Protein AF-A0A2D4KSV6-F1 (afdb_monomer)

Mean predicted aligned error: 8.41 Å

InterPro domains:
  IPR000584 Voltage-dependent calcium channel, L-type, beta subunit [PR01626] (25-39)
  IPR000584 Voltage-dependent calcium channel, L-type, beta subunit [PR01626] (40-55)
  IPR000584 Voltage-dependent calcium channel, L-type, beta subunit [PR01626] (58-74)
  IPR000584 Voltage-dependent calcium channel, L-type, beta subunit [PR01626] (79-94)
  IPR000584 Voltage-dependent calcium channel, L-type, beta subunit [PR01626] (95-106)
  IPR008145 Guanylate kinase/L-type calcium channel beta subunit [PF00625] (2-112)
  IPR027417 P-loop containing nucleoside triphosphate hydrolase [G3DSA:3.40.50.300] (1-112)
  IPR027417 P-loop containing nucleoside triphosphate hydrolase [SSF52540] (6-112)

Radius of gyration: 21.24 Å; Cα contacts (8 Å, |Δi|>4): 48; chains: 1; bounding box: 57×26×63 Å

Structure (mmCIF, N/CA/C/O backbone):
data_AF-A0A2D4KSV6-F1
#
_entry.id   AF-A0A2D4KSV6-F1
#
loop_
_atom_site.group_PDB
_atom_site.id
_atom_site.type_symbol
_atom_site.label_atom_id
_atom_site.label_alt_id
_atom_site.label_comp_id
_atom_site.label_asym_id
_atom_site.label_entity_id
_atom_site.label_seq_id
_atom_site.pdbx_PDB_ins_code
_atom_site.Cartn_x
_atom_site.Cartn_y
_atom_site.Cartn_z
_atom_site.occupancy
_atom_site.B_iso_or_equiv
_atom_site.auth_seq_id
_atom_site.auth_comp_id
_atom_site.auth_asym_id
_atom_site.auth_atom_id
_atom_site.pdbx_PDB_model_num
ATOM 1 N N . VAL A 1 1 ? 37.831 -1.709 47.217 1.00 41.06 1 VAL A N 1
ATOM 2 C CA . VAL A 1 1 ? 38.524 -2.346 46.069 1.00 41.06 1 VAL A CA 1
ATOM 3 C C . VAL A 1 1 ? 37.561 -3.345 45.439 1.00 41.06 1 VAL A C 1
ATOM 5 O O . VAL A 1 1 ? 36.879 -4.002 46.213 1.00 41.06 1 VAL A O 1
ATOM 8 N N . LEU A 1 2 ? 37.540 -3.421 44.094 1.00 39.19 2 LEU A N 1
ATOM 9 C CA . LEU A 1 2 ? 36.629 -4.144 43.164 1.00 39.19 2 LEU A CA 1
ATOM 10 C C . LEU A 1 2 ? 35.405 -3.298 42.735 1.00 39.19 2 LEU A C 1
ATOM 12 O O . LEU A 1 2 ? 34.486 -3.143 43.524 1.00 39.19 2 LEU A O 1
ATOM 16 N N . ASN A 1 3 ? 35.367 -2.549 41.622 1.00 35.19 3 ASN A N 1
ATOM 17 C CA . ASN A 1 3 ? 35.804 -2.682 40.211 1.00 35.19 3 ASN A CA 1
ATOM 18 C C . ASN A 1 3 ? 34.693 -3.189 39.253 1.00 35.19 3 ASN A C 1
ATOM 20 O O . ASN A 1 3 ? 34.482 -4.390 39.150 1.00 35.19 3 ASN A O 1
ATOM 24 N N . ASN A 1 4 ? 34.128 -2.219 38.504 1.00 41.84 4 ASN A N 1
ATOM 25 C CA . ASN A 1 4 ? 33.544 -2.247 37.141 1.00 41.84 4 ASN A CA 1
ATOM 26 C C . ASN A 1 4 ? 32.215 -2.995 36.833 1.00 41.84 4 ASN A C 1
ATOM 28 O O . ASN A 1 4 ? 31.903 -3.957 37.526 1.00 41.84 4 ASN A O 1
ATOM 32 N N . PRO A 1 5 ? 31.478 -2.660 35.734 1.00 46.69 5 PRO A N 1
ATOM 33 C CA . PRO A 1 5 ? 31.669 -1.569 34.760 1.00 46.69 5 PRO A CA 1
ATOM 34 C C . PRO A 1 5 ? 30.456 -0.640 34.513 1.00 46.69 5 PRO A C 1
ATOM 36 O O . PRO A 1 5 ? 29.293 -1.031 34.527 1.00 46.69 5 PRO A O 1
ATOM 39 N N . SER A 1 6 ? 30.803 0.619 34.241 1.00 41.56 6 SER A N 1
ATOM 40 C CA . SER A 1 6 ? 30.173 1.588 33.329 1.00 41.56 6 SER A CA 1
ATOM 41 C C . SER A 1 6 ? 28.793 1.265 32.725 1.00 41.56 6 SER A C 1
ATOM 43 O O . SER A 1 6 ? 28.657 0.539 31.741 1.00 41.56 6 SER A O 1
ATOM 45 N N . LYS A 1 7 ? 27.777 2.011 33.188 1.00 46.25 7 LYS A N 1
ATOM 46 C CA . LYS A 1 7 ? 26.629 2.399 32.356 1.00 46.25 7 LYS A CA 1
ATOM 47 C C . LYS A 1 7 ? 27.137 3.272 31.205 1.00 46.25 7 LYS A C 1
ATOM 49 O O . LYS A 1 7 ? 27.155 4.496 31.306 1.00 46.25 7 LYS A O 1
ATOM 54 N N . HIS A 1 8 ? 27.549 2.647 30.108 1.00 44.62 8 HIS A N 1
ATOM 55 C CA . HIS A 1 8 ? 27.497 3.320 28.820 1.00 44.62 8 HIS A CA 1
ATOM 56 C C . HIS A 1 8 ? 26.019 3.484 28.479 1.00 44.62 8 HIS A C 1
ATOM 58 O O . HIS A 1 8 ? 25.383 2.581 27.944 1.00 44.62 8 HIS A O 1
ATOM 64 N N . THR A 1 9 ? 25.459 4.641 28.831 1.00 40.50 9 THR A N 1
ATOM 65 C CA . THR A 1 9 ? 24.335 5.198 28.087 1.00 40.50 9 THR A CA 1
ATOM 66 C C . THR A 1 9 ? 24.798 5.233 26.638 1.00 40.50 9 THR A C 1
ATOM 68 O O . THR A 1 9 ? 25.632 6.061 26.269 1.00 40.50 9 THR A O 1
ATOM 71 N N . ILE A 1 10 ? 24.346 4.261 25.847 1.00 49.62 10 ILE A N 1
ATOM 72 C CA . ILE A 1 10 ? 24.460 4.298 24.398 1.00 49.62 10 ILE A CA 1
ATOM 73 C C . ILE A 1 10 ? 23.633 5.511 24.005 1.00 49.62 10 ILE A C 1
ATOM 75 O O . ILE A 1 10 ? 22.408 5.480 23.983 1.00 49.62 10 ILE A O 1
ATOM 79 N N . ILE A 1 11 ? 24.335 6.625 23.831 1.00 51.03 11 ILE A N 1
ATOM 80 C CA . ILE A 1 11 ? 23.847 7.797 23.132 1.00 51.03 11 ILE A CA 1
ATOM 81 C C . ILE A 1 11 ? 23.349 7.245 21.799 1.00 51.03 11 ILE A C 1
ATOM 83 O O . ILE A 1 11 ? 24.162 6.786 20.995 1.00 51.03 11 ILE A O 1
ATOM 87 N N . GLU A 1 12 ? 22.031 7.220 21.601 1.00 47.69 12 GLU A N 1
ATOM 88 C CA . GLU A 1 12 ? 21.418 7.040 20.289 1.00 47.69 12 GLU A CA 1
ATOM 89 C C . GLU A 1 12 ? 21.967 8.148 19.386 1.00 47.69 12 GLU A C 1
ATOM 91 O O . GLU A 1 12 ? 21.433 9.250 19.277 1.00 47.69 12 GLU A O 1
ATOM 96 N N . ARG A 1 13 ? 23.105 7.870 18.750 1.00 46.16 13 ARG A N 1
ATOM 97 C CA . ARG A 1 13 ? 23.613 8.608 17.600 1.00 46.16 13 ARG A CA 1
ATOM 98 C C . ARG A 1 13 ? 22.756 8.224 16.393 1.00 46.16 13 ARG A C 1
ATOM 100 O O . ARG A 1 13 ? 23.244 7.622 15.448 1.00 46.16 13 ARG A O 1
ATOM 107 N N . SER A 1 14 ? 21.474 8.573 16.434 1.00 53.28 14 SER A N 1
ATOM 108 C CA . SER A 1 14 ? 20.595 8.573 15.257 1.00 53.28 14 SER A CA 1
ATOM 109 C C . SER A 1 14 ? 20.418 9.982 14.684 1.00 53.28 14 SER A C 1
ATOM 111 O O . SER A 1 14 ? 19.612 10.203 13.787 1.00 53.28 14 SER A O 1
ATOM 113 N N . SER A 1 15 ? 21.207 10.942 15.163 1.00 53.94 15 SER A N 1
ATOM 114 C CA . SER A 1 15 ? 21.199 12.328 14.705 1.00 53.94 15 SER A CA 1
ATOM 115 C C . SER A 1 15 ? 22.358 12.573 13.741 1.00 53.94 15 SER A C 1
ATOM 117 O O . SER A 1 15 ? 23.368 13.117 14.169 1.00 53.94 15 SER A O 1
ATOM 119 N N . THR A 1 16 ? 22.202 12.107 12.489 1.00 53.62 16 THR A N 1
ATOM 120 C CA . THR A 1 16 ? 22.760 12.643 11.214 1.00 53.62 16 THR A CA 1
ATOM 121 C C . THR A 1 16 ? 22.814 11.556 10.123 1.00 53.62 16 THR A C 1
ATOM 123 O O . THR A 1 16 ? 23.877 11.286 9.571 1.00 53.62 16 THR A O 1
ATOM 126 N N . ARG A 1 17 ? 21.699 10.901 9.772 1.00 62.88 17 ARG A N 1
ATOM 127 C CA . ARG A 1 17 ? 21.599 10.368 8.399 1.00 62.88 17 ARG A CA 1
ATOM 128 C C . ARG A 1 17 ? 21.255 11.552 7.511 1.00 62.88 17 ARG A C 1
ATOM 130 O O . ARG A 1 17 ? 20.246 12.215 7.755 1.00 62.88 17 ARG A O 1
ATOM 137 N N . SER A 1 18 ? 22.121 11.881 6.558 1.00 80.12 18 SER A N 1
ATOM 138 C CA . SER A 1 18 ? 21.817 12.968 5.638 1.00 80.12 18 SER A CA 1
ATOM 139 C C . SER A 1 18 ? 20.659 12.529 4.737 1.00 80.12 18 SER A C 1
ATOM 141 O O . SER A 1 18 ? 20.527 11.349 4.411 1.00 80.12 18 SER A O 1
ATOM 143 N N . SER A 1 19 ? 19.792 13.455 4.321 1.00 82.81 19 SER A N 1
ATOM 144 C CA . SER A 1 19 ? 18.729 13.126 3.359 1.00 82.81 19 SER A CA 1
ATOM 145 C C . SER A 1 19 ? 19.291 12.546 2.056 1.00 82.81 19 SER A C 1
ATOM 147 O O . SER A 1 19 ? 18.601 11.789 1.382 1.00 82.81 19 SER A O 1
ATOM 149 N N . LEU A 1 20 ? 20.545 12.869 1.726 1.00 86.25 20 LEU A N 1
ATOM 150 C CA . LEU A 1 20 ? 21.251 12.337 0.568 1.00 86.25 20 LEU A CA 1
ATOM 151 C C . LEU A 1 20 ? 21.528 10.832 0.704 1.00 86.25 20 LEU A C 1
ATOM 153 O O . LEU A 1 20 ? 21.303 10.098 -0.253 1.00 86.25 20 LEU A O 1
ATOM 157 N N . ASP A 1 21 ? 21.933 10.370 1.892 1.00 90.00 21 ASP A N 1
ATOM 158 C CA . ASP A 1 21 ? 22.184 8.944 2.150 1.00 90.00 21 ASP A CA 1
ATOM 159 C C . ASP A 1 21 ? 20.898 8.124 1.989 1.00 90.00 21 ASP A C 1
ATOM 161 O O . ASP A 1 21 ? 20.903 7.058 1.382 1.00 90.00 21 ASP A O 1
ATOM 165 N N . VAL A 1 22 ? 19.769 8.658 2.468 1.00 91.69 22 VAL A N 1
ATOM 166 C CA . VAL A 1 22 ? 18.459 8.006 2.325 1.00 91.69 22 VAL A CA 1
ATOM 167 C C . VAL A 1 22 ? 18.041 7.929 0.856 1.00 91.69 22 VAL A C 1
ATOM 169 O O . VAL A 1 22 ? 17.566 6.888 0.414 1.00 91.69 22 VAL A O 1
ATOM 172 N N . LEU A 1 23 ? 18.232 9.002 0.080 1.00 92.56 23 LEU A N 1
ATOM 173 C CA . LEU A 1 23 ? 17.921 8.987 -1.353 1.00 92.56 23 LEU A CA 1
ATOM 174 C C . LEU A 1 23 ? 18.789 7.976 -2.113 1.00 92.56 23 LEU A C 1
ATOM 176 O O . LEU A 1 23 ? 18.277 7.301 -3.002 1.00 92.56 23 LEU A O 1
ATOM 180 N N . ALA A 1 24 ? 20.066 7.839 -1.748 1.00 95.00 24 ALA A N 1
ATOM 181 C CA . ALA A 1 24 ? 20.954 6.842 -2.337 1.00 95.00 24 ALA A CA 1
ATOM 182 C C . ALA A 1 24 ? 20.522 5.405 -1.992 1.00 95.00 24 ALA A C 1
ATOM 184 O O . ALA A 1 24 ? 20.482 4.557 -2.881 1.00 95.00 24 ALA A O 1
ATOM 185 N N . GLU A 1 25 ? 20.140 5.139 -0.736 1.00 95.38 25 GLU A N 1
ATOM 186 C CA . GLU A 1 25 ? 19.585 3.841 -0.317 1.00 95.38 25 GLU A CA 1
ATOM 187 C C . GLU A 1 25 ? 18.308 3.503 -1.113 1.00 95.38 25 GLU A C 1
ATOM 189 O O . GLU A 1 25 ? 18.191 2.404 -1.655 1.00 95.38 25 GLU A O 1
ATOM 194 N N . VAL A 1 26 ? 17.381 4.459 -1.261 1.00 95.50 26 VAL A N 1
ATOM 195 C CA . VAL A 1 26 ? 16.154 4.260 -2.057 1.00 95.50 26 VAL A CA 1
ATOM 196 C C . VAL A 1 26 ? 16.474 3.995 -3.528 1.00 95.50 26 VAL A C 1
ATOM 198 O O . VAL A 1 26 ? 15.892 3.093 -4.128 1.00 95.50 26 VAL A O 1
ATOM 201 N N . GLN A 1 27 ? 17.400 4.754 -4.115 1.00 96.31 27 GLN A N 1
ATOM 202 C CA . GLN A 1 27 ? 17.793 4.580 -5.511 1.00 96.31 27 GLN A CA 1
ATOM 203 C C . GLN A 1 27 ? 18.436 3.206 -5.754 1.00 96.31 27 GLN A C 1
ATOM 205 O O . GLN A 1 27 ? 18.111 2.548 -6.741 1.00 96.31 27 GLN A O 1
ATOM 210 N N . SER A 1 28 ? 19.282 2.737 -4.834 1.00 97.81 28 SER A N 1
ATOM 211 C CA . SER A 1 28 ? 19.884 1.404 -4.922 1.00 97.81 28 SER A CA 1
ATOM 212 C C . SER A 1 28 ? 18.831 0.293 -4.872 1.00 97.81 28 SER A C 1
ATOM 214 O O . SER A 1 28 ? 18.923 -0.671 -5.633 1.00 97.81 28 SER A O 1
ATOM 216 N N . GLU A 1 29 ? 17.792 0.441 -4.045 1.00 97.94 29 GLU A N 1
ATOM 217 C CA . GLU A 1 29 ? 16.682 -0.516 -4.012 1.00 97.94 29 GLU A CA 1
ATOM 218 C C . GLU A 1 29 ? 15.846 -0.487 -5.301 1.00 97.94 29 GLU A C 1
ATOM 220 O O . GLU A 1 29 ? 15.432 -1.541 -5.782 1.00 97.94 29 GLU A O 1
ATOM 225 N N . ILE A 1 30 ? 15.651 0.685 -5.915 1.00 97.69 30 ILE A N 1
ATOM 226 C CA . ILE A 1 30 ? 14.999 0.804 -7.231 1.00 97.69 30 ILE A CA 1
ATOM 227 C C . ILE A 1 30 ? 15.804 0.060 -8.308 1.00 97.69 30 ILE A C 1
ATOM 229 O O . ILE A 1 30 ? 15.237 -0.705 -9.089 1.00 97.69 30 ILE A O 1
ATOM 233 N N . GLU A 1 31 ? 17.124 0.234 -8.338 1.00 98.31 31 GLU A N 1
ATOM 234 C CA . GLU A 1 31 ? 18.005 -0.468 -9.282 1.00 98.31 31 GLU A CA 1
ATOM 235 C C . GLU A 1 31 ? 17.990 -1.982 -9.063 1.00 98.31 31 GLU A C 1
ATOM 237 O O . GLU A 1 31 ? 17.938 -2.751 -10.026 1.00 98.31 31 GLU A O 1
ATOM 242 N N . ARG A 1 32 ? 17.939 -2.424 -7.801 1.00 98.44 32 ARG A N 1
ATOM 243 C CA . ARG A 1 32 ? 17.789 -3.840 -7.458 1.00 98.44 32 ARG A CA 1
ATOM 244 C C . ARG A 1 32 ? 16.488 -4.428 -8.009 1.00 98.44 32 ARG A C 1
ATOM 246 O O . ARG A 1 32 ? 16.501 -5.554 -8.503 1.00 98.44 32 ARG A O 1
ATOM 253 N N . ILE A 1 33 ? 15.378 -3.684 -7.964 1.00 98.50 33 ILE A N 1
ATOM 254 C CA . ILE A 1 33 ? 14.099 -4.110 -8.560 1.00 98.50 33 ILE A CA 1
ATOM 255 C C . ILE A 1 33 ? 14.237 -4.271 -10.080 1.00 98.50 33 ILE A C 1
ATOM 257 O O . ILE A 1 33 ? 13.795 -5.285 -10.623 1.00 98.50 33 ILE A O 1
ATOM 261 N N . PHE A 1 34 ? 14.883 -3.322 -10.766 1.00 98.38 34 PHE A N 1
ATOM 262 C CA . PHE A 1 34 ? 15.109 -3.429 -12.212 1.00 98.38 34 PHE A CA 1
ATOM 263 C C . PHE A 1 34 ? 15.986 -4.628 -12.589 1.00 98.38 34 PHE A C 1
ATOM 265 O O . PHE A 1 34 ? 15.672 -5.319 -13.559 1.00 98.38 34 PHE A O 1
ATOM 272 N N . GLU A 1 35 ? 17.033 -4.927 -11.817 1.00 98.44 35 GLU A N 1
ATOM 273 C CA . GLU A 1 35 ? 17.873 -6.101 -12.082 1.00 98.44 35 GLU A CA 1
ATOM 274 C C . GLU A 1 35 ? 17.097 -7.412 -11.896 1.00 98.44 35 GLU A C 1
ATOM 276 O O . GLU A 1 35 ? 17.204 -8.313 -12.729 1.00 98.44 35 GLU A O 1
ATOM 281 N N . LEU A 1 36 ? 16.254 -7.515 -10.861 1.00 98.38 36 LEU A N 1
ATOM 282 C CA . LEU A 1 36 ? 15.392 -8.688 -10.666 1.00 98.38 36 LEU A CA 1
ATOM 283 C C . LEU A 1 36 ? 14.435 -8.908 -11.848 1.00 98.38 36 LEU A C 1
ATOM 285 O O . LEU A 1 36 ? 14.177 -10.049 -12.230 1.00 98.38 36 LEU A O 1
ATOM 289 N N . ALA A 1 37 ? 13.942 -7.828 -12.455 1.00 97.94 37 ALA A N 1
ATOM 290 C CA . ALA A 1 37 ? 13.043 -7.888 -13.604 1.00 97.94 37 ALA A CA 1
ATOM 291 C C . ALA A 1 37 ? 13.756 -8.177 -14.942 1.00 97.94 37 ALA A C 1
ATOM 293 O O . ALA A 1 37 ? 13.094 -8.512 -15.928 1.00 97.94 37 ALA A O 1
ATOM 294 N N . ARG A 1 38 ? 15.096 -8.097 -15.006 1.00 98.38 38 ARG A N 1
ATOM 295 C CA . ARG A 1 38 ? 15.883 -8.239 -16.249 1.00 98.38 38 ARG A CA 1
ATOM 296 C C . ARG A 1 38 ? 15.648 -9.570 -16.973 1.00 98.38 38 ARG A C 1
ATOM 298 O O . ARG A 1 38 ? 15.779 -9.646 -18.192 1.00 98.38 38 ARG A O 1
ATOM 305 N N . THR A 1 39 ? 15.313 -10.628 -16.237 1.00 98.25 39 THR A N 1
ATOM 306 C CA . THR A 1 39 ? 15.068 -11.979 -16.773 1.00 98.25 39 THR A CA 1
ATOM 307 C C . THR A 1 39 ? 13.603 -12.243 -17.131 1.00 98.25 39 THR A C 1
ATOM 309 O O . THR A 1 39 ? 13.261 -13.380 -17.453 1.00 98.25 39 THR A O 1
ATOM 312 N N . LEU A 1 40 ? 12.746 -11.212 -17.103 1.00 98.00 40 LEU A N 1
ATOM 313 C CA . LEU A 1 40 ? 11.304 -11.302 -17.366 1.00 98.00 40 LEU A CA 1
ATOM 314 C C . LEU A 1 40 ? 10.563 -12.247 -16.403 1.00 98.00 40 LEU A C 1
ATOM 316 O O . LEU A 1 40 ? 9.570 -12.878 -16.767 1.00 98.00 40 LE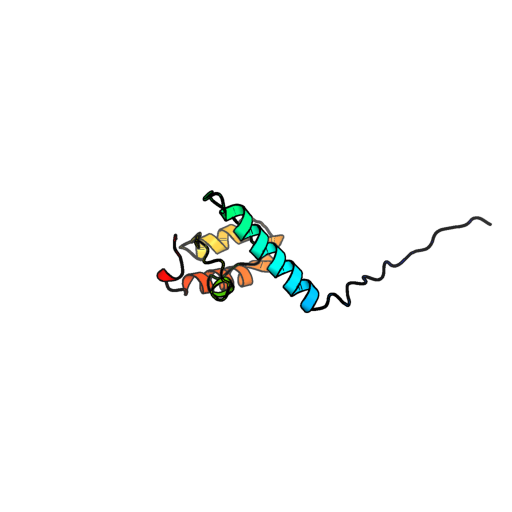U A O 1
ATOM 320 N N . GLN A 1 41 ? 11.048 -12.352 -15.167 1.00 97.25 41 GLN A 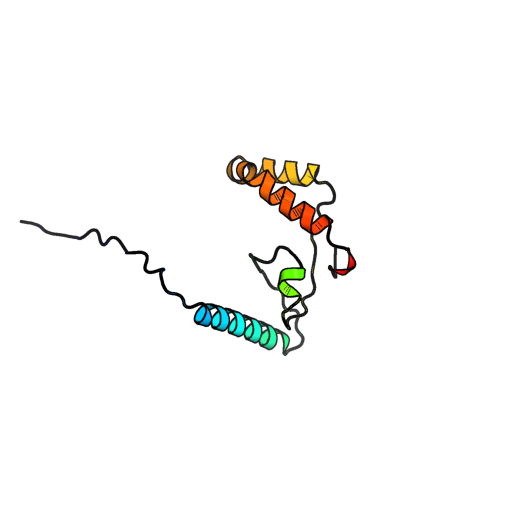N 1
ATOM 321 C CA . GLN A 1 41 ? 10.361 -13.058 -14.090 1.00 97.25 41 GLN A CA 1
ATOM 322 C C . GLN A 1 41 ? 9.425 -12.117 -13.327 1.00 97.25 41 GLN A C 1
ATOM 324 O O . GLN A 1 41 ? 9.580 -10.896 -13.350 1.00 97.25 41 GLN A O 1
ATOM 329 N N . LEU A 1 42 ? 8.449 -12.698 -12.628 1.00 98.25 42 LEU A N 1
ATOM 330 C CA . LEU A 1 42 ? 7.599 -11.939 -11.719 1.00 98.25 42 LEU A CA 1
ATOM 331 C C . LEU A 1 42 ? 8.424 -11.438 -10.530 1.00 98.25 42 LEU A C 1
ATOM 333 O O . LEU A 1 42 ? 9.123 -12.214 -9.881 1.00 98.25 42 LEU A O 1
ATOM 337 N N . VAL A 1 43 ? 8.281 -10.152 -10.220 1.00 98.44 43 VAL A N 1
ATOM 338 C CA . VAL A 1 43 ? 8.858 -9.524 -9.030 1.00 98.44 43 VAL A CA 1
ATOM 339 C C . VAL A 1 43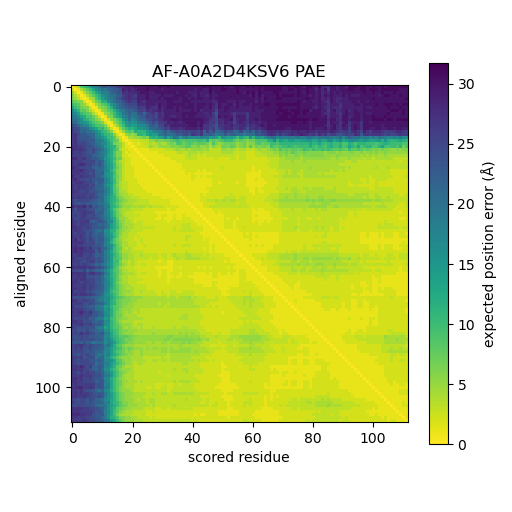 ? 7.712 -9.120 -8.110 1.00 98.44 43 VAL A C 1
ATOM 341 O O . VAL A 1 43 ? 6.819 -8.379 -8.514 1.00 98.44 43 VAL A O 1
ATOM 344 N N . ALA A 1 44 ? 7.733 -9.615 -6.874 1.00 98.19 44 ALA A N 1
ATOM 345 C CA . ALA A 1 44 ? 6.792 -9.230 -5.829 1.00 98.19 44 ALA A CA 1
ATOM 346 C C . ALA A 1 44 ? 7.511 -8.362 -4.792 1.00 98.19 44 ALA A C 1
ATOM 348 O O . ALA A 1 44 ? 8.629 -8.682 -4.384 1.00 98.19 44 ALA A O 1
ATOM 349 N N . LEU A 1 45 ? 6.868 -7.272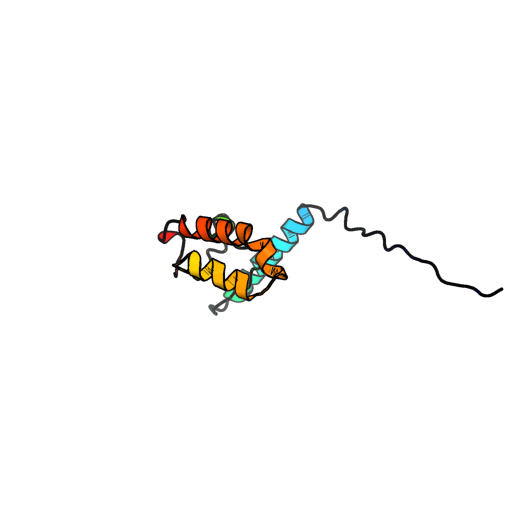 -4.375 1.00 98.31 45 LEU A N 1
ATOM 350 C CA . LEU A 1 45 ? 7.405 -6.337 -3.390 1.00 98.31 45 LEU A CA 1
ATOM 351 C C . LEU A 1 45 ? 6.570 -6.406 -2.113 1.00 98.31 45 LEU A C 1
ATOM 353 O O . LEU A 1 45 ? 5.359 -6.197 -2.157 1.00 98.31 45 LEU A O 1
ATOM 357 N N . ASP A 1 46 ? 7.231 -6.662 -0.988 1.00 97.81 46 ASP A N 1
ATOM 358 C CA . ASP A 1 46 ? 6.661 -6.488 0.348 1.00 97.81 46 ASP A CA 1
ATOM 359 C C . ASP A 1 46 ? 7.076 -5.103 0.865 1.00 97.81 46 ASP A C 1
ATOM 361 O O . ASP A 1 46 ? 8.225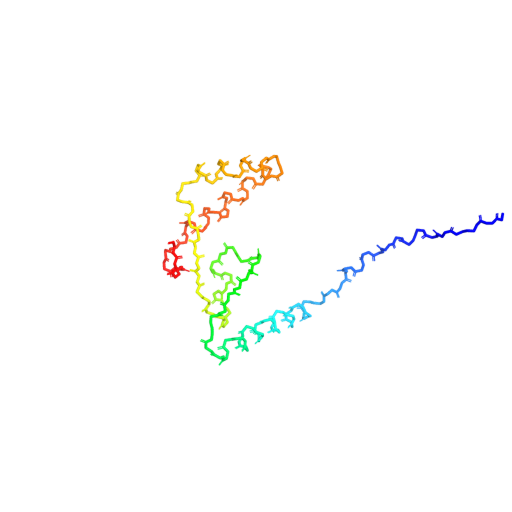 -4.893 1.254 1.00 97.81 46 ASP A O 1
ATOM 365 N N . ALA A 1 47 ? 6.186 -4.116 0.721 1.00 97.38 47 ALA A N 1
ATOM 366 C CA . ALA A 1 47 ? 6.498 -2.699 0.908 1.00 97.38 47 ALA A CA 1
ATOM 367 C C . ALA A 1 47 ? 5.679 -2.079 2.054 1.00 97.38 47 ALA A C 1
ATOM 369 O O . ALA A 1 47 ? 4.617 -1.497 1.833 1.00 97.38 47 ALA A O 1
ATOM 370 N N . ASP A 1 48 ? 6.225 -2.128 3.272 1.00 96.75 48 ASP A N 1
ATOM 371 C CA . ASP A 1 48 ? 5.558 -1.751 4.534 1.00 96.75 48 ASP A CA 1
ATOM 372 C C . ASP A 1 48 ? 4.929 -0.346 4.572 1.00 96.75 48 ASP A C 1
ATOM 374 O O . ASP A 1 48 ? 3.999 -0.077 5.336 1.00 96.75 48 ASP A O 1
ATOM 378 N N . THR A 1 49 ? 5.462 0.597 3.792 1.00 96.75 49 THR A N 1
ATOM 379 C CA . THR A 1 49 ? 5.100 2.023 3.886 1.00 96.75 49 THR A CA 1
ATOM 380 C C . THR A 1 49 ? 4.172 2.507 2.771 1.00 96.75 49 THR A C 1
ATOM 382 O O . THR A 1 49 ? 3.685 3.646 2.820 1.00 96.75 49 THR A O 1
ATOM 385 N N . ILE A 1 50 ? 3.864 1.653 1.793 1.00 98.06 50 ILE A N 1
ATOM 386 C CA . ILE A 1 50 ? 2.978 1.996 0.680 1.00 98.06 50 ILE A CA 1
ATOM 387 C C . ILE A 1 50 ? 1.535 1.671 1.057 1.00 98.06 50 ILE A C 1
ATOM 389 O O . ILE A 1 50 ? 1.137 0.522 1.187 1.00 98.06 50 ILE A O 1
ATOM 393 N N . ASN A 1 51 ? 0.738 2.721 1.222 1.00 98.06 51 ASN A N 1
ATOM 394 C CA . ASN A 1 51 ? -0.657 2.668 1.653 1.00 98.06 51 ASN A CA 1
ATOM 395 C C . ASN A 1 51 ? -1.605 3.398 0.684 1.00 98.06 51 ASN A C 1
ATOM 397 O O . ASN A 1 51 ? -2.796 3.510 0.961 1.00 98.06 51 ASN A O 1
ATOM 401 N N . HIS A 1 52 ? -1.090 3.945 -0.421 1.00 98.44 52 HIS A N 1
ATOM 402 C CA . HIS A 1 52 ? -1.860 4.673 -1.425 1.00 98.44 52 HIS A CA 1
ATOM 403 C C . HIS A 1 52 ? -1.149 4.640 -2.794 1.00 98.44 52 HIS A C 1
ATOM 405 O O . HIS A 1 52 ? 0.049 4.938 -2.839 1.00 98.44 52 HIS A O 1
ATOM 411 N N . PRO A 1 53 ? -1.847 4.392 -3.926 1.00 98.00 53 PRO A N 1
ATOM 412 C CA . PRO A 1 53 ? -1.201 4.267 -5.244 1.00 98.00 53 PRO A CA 1
ATOM 413 C C . PRO A 1 53 ? -0.391 5.511 -5.647 1.00 98.00 53 PRO A C 1
ATOM 415 O O . PRO A 1 53 ? 0.715 5.417 -6.176 1.00 98.00 53 PRO A O 1
ATOM 418 N N . ALA A 1 54 ? -0.891 6.705 -5.304 1.00 97.81 54 ALA A N 1
ATOM 419 C CA . ALA A 1 54 ? -0.197 7.968 -5.578 1.00 97.81 54 ALA A CA 1
ATOM 420 C C . ALA A 1 54 ? 1.223 8.067 -4.978 1.00 97.81 54 ALA A C 1
ATOM 422 O O . ALA A 1 54 ? 2.026 8.838 -5.501 1.00 97.81 54 ALA A O 1
ATOM 423 N N . GLN A 1 55 ? 1.565 7.295 -3.936 1.00 97.69 55 GLN A N 1
ATOM 424 C CA . GLN A 1 55 ? 2.924 7.285 -3.372 1.00 97.69 55 GLN A CA 1
ATOM 425 C C . GLN A 1 55 ? 3.971 6.773 -4.371 1.00 97.69 55 GLN A C 1
ATOM 427 O O . GLN A 1 55 ? 5.127 7.175 -4.285 1.00 97.69 55 GLN A O 1
ATOM 432 N N . LEU A 1 56 ? 3.568 5.940 -5.336 1.00 97.19 56 LEU A N 1
ATOM 433 C CA . LEU A 1 56 ? 4.455 5.373 -6.356 1.00 97.19 56 LEU A CA 1
ATOM 434 C C . LEU A 1 56 ? 4.311 6.054 -7.726 1.00 97.19 56 LEU A C 1
ATOM 436 O O . LEU A 1 56 ? 5.155 5.853 -8.598 1.00 97.19 56 LEU A O 1
ATOM 440 N N . SER A 1 57 ? 3.298 6.915 -7.894 1.00 94.94 57 SER A N 1
ATOM 441 C CA . SER A 1 57 ? 2.935 7.558 -9.173 1.00 94.94 57 SER A CA 1
ATOM 442 C C . SER A 1 57 ? 4.038 8.389 -9.836 1.00 94.94 57 SER A C 1
ATOM 444 O O . SER A 1 57 ? 3.978 8.643 -11.033 1.00 94.94 57 SER A O 1
ATOM 446 N N . LYS A 1 58 ? 5.037 8.834 -9.066 1.00 94.62 58 LYS A N 1
ATOM 447 C CA . LYS A 1 58 ? 6.162 9.648 -9.558 1.00 94.62 58 LYS A CA 1
ATOM 448 C C . LYS A 1 58 ? 7.466 8.863 -9.705 1.00 94.62 58 LYS A C 1
ATOM 450 O O . LYS A 1 58 ? 8.502 9.461 -9.977 1.00 94.62 58 LYS A O 1
ATOM 455 N N . THR A 1 59 ? 7.432 7.553 -9.481 1.00 96.75 59 THR A N 1
ATOM 456 C CA . THR A 1 59 ? 8.588 6.671 -9.670 1.00 96.75 59 THR A CA 1
ATOM 457 C C . THR A 1 59 ? 8.558 6.051 -11.066 1.00 96.75 59 THR A C 1
ATOM 459 O O . THR A 1 59 ? 7.511 5.999 -11.708 1.00 96.75 59 THR A O 1
ATOM 462 N N . SER A 1 60 ? 9.694 5.531 -11.525 1.00 97.31 60 SER A N 1
ATOM 463 C CA . SER A 1 60 ? 9.800 4.780 -12.782 1.00 97.31 60 SER A CA 1
ATOM 464 C C . SER A 1 60 ? 9.420 3.298 -12.651 1.00 97.31 60 SER A C 1
ATOM 466 O O . SER A 1 60 ? 9.564 2.556 -13.617 1.00 97.31 60 SER A O 1
ATOM 468 N N . LEU A 1 61 ? 8.951 2.853 -11.478 1.00 97.88 61 LEU A N 1
ATOM 469 C CA . LEU A 1 61 ? 8.689 1.435 -11.212 1.00 97.88 61 LEU A CA 1
ATOM 470 C C . LEU A 1 61 ? 7.432 0.900 -11.907 1.00 97.88 61 LEU A C 1
ATOM 472 O O . LEU A 1 61 ? 7.387 -0.291 -12.185 1.00 97.88 61 LEU A O 1
ATOM 476 N N . ALA A 1 62 ? 6.425 1.752 -12.148 1.00 97.00 62 ALA A N 1
ATOM 477 C CA . ALA A 1 62 ? 5.138 1.380 -12.757 1.00 97.00 62 ALA A CA 1
ATOM 478 C C . ALA A 1 62 ? 4.595 0.006 -12.277 1.00 97.00 62 ALA A C 1
ATOM 480 O O . ALA A 1 62 ? 4.411 -0.905 -13.086 1.00 97.00 62 ALA A O 1
ATOM 481 N N . PRO A 1 63 ? 4.409 -0.183 -10.957 1.00 98.00 63 PRO A N 1
ATOM 482 C CA . PRO A 1 63 ? 4.047 -1.479 -10.388 1.00 98.00 63 PRO A CA 1
ATOM 483 C C . PRO A 1 63 ? 2.607 -1.874 -10.735 1.00 98.00 63 PRO A C 1
ATOM 485 O O . PRO A 1 63 ? 1.761 -1.010 -10.946 1.00 98.00 63 PRO A O 1
ATOM 488 N N . ILE A 1 64 ? 2.318 -3.176 -10.662 1.00 98.56 64 ILE A N 1
ATOM 489 C CA . ILE A 1 64 ? 0.940 -3.678 -10.600 1.00 98.56 64 ILE A CA 1
ATOM 490 C C . ILE A 1 64 ? 0.395 -3.397 -9.195 1.00 98.56 64 ILE A C 1
ATOM 492 O O . ILE A 1 64 ? 0.884 -3.950 -8.207 1.00 98.56 64 ILE A O 1
ATOM 496 N N . ILE A 1 65 ? -0.618 -2.541 -9.094 1.00 98.38 65 ILE A N 1
ATOM 497 C CA . ILE A 1 65 ? -1.254 -2.162 -7.836 1.00 98.38 65 ILE A CA 1
ATOM 498 C C . ILE A 1 65 ? -2.431 -3.099 -7.543 1.00 98.38 65 ILE A C 1
ATOM 500 O O . ILE A 1 65 ? -3.488 -3.023 -8.172 1.00 98.38 65 ILE A O 1
ATOM 504 N N . VAL A 1 66 ? -2.266 -3.937 -6.518 1.00 98.62 66 VAL A N 1
ATOM 505 C CA . VAL A 1 66 ? -3.313 -4.834 -6.008 1.00 98.62 66 VAL A CA 1
ATOM 506 C C . VAL A 1 66 ? -3.969 -4.224 -4.770 1.00 98.62 66 VAL A C 1
ATOM 508 O O . VAL A 1 66 ? -3.321 -4.056 -3.736 1.00 98.62 66 VAL A O 1
ATOM 511 N N . TYR A 1 67 ? -5.264 -3.918 -4.843 1.00 98.50 67 TYR A N 1
ATOM 512 C CA . TYR A 1 67 ? -6.033 -3.379 -3.725 1.00 98.50 67 TYR A CA 1
ATOM 513 C C . TYR A 1 67 ? -6.897 -4.441 -3.056 1.00 98.50 67 TYR A C 1
ATOM 515 O O . TYR A 1 67 ? -7.993 -4.746 -3.500 1.00 98.50 67 TYR A O 1
ATOM 523 N N . ILE A 1 68 ? -6.454 -4.938 -1.902 1.00 98.38 68 ILE A N 1
ATOM 524 C CA . ILE A 1 68 ? -7.261 -5.855 -1.091 1.00 98.38 68 ILE A CA 1
ATOM 525 C C . ILE A 1 68 ? -8.397 -5.075 -0.412 1.00 98.38 68 ILE A C 1
ATOM 527 O O . ILE A 1 68 ? -8.219 -4.463 0.647 1.00 98.38 68 ILE A O 1
ATOM 531 N N . LYS A 1 69 ? -9.587 -5.091 -1.021 1.00 98.06 69 LYS A N 1
ATOM 532 C CA . LYS A 1 69 ? -10.726 -4.281 -0.577 1.00 98.06 69 LYS A CA 1
ATOM 533 C C . LYS A 1 69 ? -11.632 -4.996 0.427 1.00 98.06 69 LYS A C 1
ATOM 535 O O . LYS A 1 69 ? -12.365 -5.928 0.100 1.00 98.06 69 LYS A O 1
ATOM 540 N N . ILE A 1 70 ? -11.720 -4.454 1.644 1.00 98.44 70 ILE A N 1
ATOM 541 C CA . ILE A 1 70 ? -12.799 -4.787 2.588 1.00 98.44 70 ILE A CA 1
ATOM 542 C C . ILE A 1 70 ? -13.981 -3.852 2.329 1.00 98.44 70 ILE A C 1
ATOM 544 O O . ILE A 1 70 ? -14.030 -2.730 2.825 1.00 98.44 70 ILE A O 1
ATOM 548 N N . SER A 1 71 ? -14.966 -4.332 1.568 1.00 97.31 71 SER A N 1
ATOM 549 C CA . SER A 1 71 ? -16.094 -3.504 1.107 1.00 97.31 71 SER A CA 1
ATOM 550 C C . SER A 1 71 ? -16.962 -2.915 2.228 1.00 97.31 71 SER A C 1
ATOM 552 O O . SER A 1 71 ? -17.597 -1.885 2.031 1.00 97.31 71 SER A O 1
ATOM 554 N N . SER A 1 72 ? -17.016 -3.551 3.405 1.00 98.25 72 SER A N 1
ATOM 555 C CA . SER A 1 72 ? -17.810 -3.065 4.539 1.00 98.25 72 SER A CA 1
ATOM 556 C C . SER A 1 72 ? -16.917 -2.475 5.638 1.00 98.25 72 SER A C 1
ATOM 558 O O . SER A 1 72 ? -16.244 -3.237 6.341 1.00 98.25 72 SER A O 1
ATOM 560 N N . PRO A 1 73 ? -16.989 -1.157 5.909 1.00 97.88 73 PRO A N 1
ATOM 561 C CA . PRO A 1 73 ? -16.244 -0.530 7.006 1.00 97.88 73 PRO A CA 1
ATOM 562 C C . PRO A 1 73 ? -16.550 -1.154 8.377 1.00 97.88 73 PRO A C 1
ATOM 564 O O . PRO A 1 73 ? -15.680 -1.268 9.239 1.00 97.88 73 PRO A O 1
ATOM 567 N N . LYS A 1 74 ? -17.785 -1.640 8.578 1.00 98.44 74 LYS A N 1
ATOM 568 C CA . LYS A 1 74 ? -18.185 -2.344 9.808 1.00 98.44 74 LYS A CA 1
ATOM 569 C C . LYS A 1 74 ? -17.444 -3.673 9.983 1.00 98.44 74 LYS A C 1
ATOM 571 O O . LYS A 1 74 ? -17.173 -4.066 11.117 1.00 98.44 74 LYS A O 1
ATOM 576 N N . VAL A 1 75 ? -17.126 -4.369 8.888 1.00 98.75 75 VAL A N 1
ATOM 577 C CA . VAL A 1 75 ? -16.328 -5.604 8.927 1.00 98.75 75 VAL A CA 1
ATOM 578 C C . VAL A 1 75 ? -14.891 -5.280 9.321 1.00 98.75 75 VAL A C 1
ATOM 580 O O . VAL A 1 75 ? -14.398 -5.884 10.271 1.00 98.75 75 VAL A O 1
ATOM 583 N N . LEU A 1 76 ? -14.267 -4.269 8.702 1.00 98.75 76 LEU A N 1
ATOM 584 C CA . LEU A 1 76 ? -12.927 -3.812 9.093 1.00 98.75 76 LEU A CA 1
ATOM 585 C C . LEU A 1 76 ? -12.880 -3.427 10.579 1.00 98.75 76 LEU A C 1
ATOM 587 O O . LEU A 1 76 ? -12.033 -3.918 11.320 1.00 98.75 76 LEU A O 1
ATOM 591 N N . GLN A 1 77 ? -13.848 -2.643 11.058 1.00 98.62 77 GLN A N 1
ATOM 592 C CA . GLN A 1 77 ? -13.924 -2.256 12.467 1.00 98.62 77 GLN A CA 1
ATOM 593 C C . GLN A 1 77 ? -13.962 -3.468 13.416 1.00 98.62 77 GLN A C 1
ATOM 595 O O . GLN A 1 77 ? -13.323 -3.453 14.472 1.00 98.62 77 GLN A O 1
ATOM 600 N N . ARG A 1 78 ? -14.720 -4.518 13.068 1.00 98.69 78 ARG A N 1
ATOM 601 C CA . ARG A 1 78 ? -14.791 -5.755 13.863 1.00 98.69 78 ARG A CA 1
ATOM 602 C C . ARG A 1 78 ? -13.475 -6.528 13.825 1.00 98.69 78 ARG A C 1
ATOM 604 O O . ARG A 1 78 ? -13.050 -7.005 14.873 1.00 98.69 78 ARG A O 1
ATOM 611 N N . LEU A 1 79 ? -12.825 -6.607 12.664 1.00 98.75 79 LEU A N 1
ATOM 612 C CA . LEU A 1 79 ? -11.521 -7.258 12.508 1.00 98.75 79 LEU A CA 1
ATOM 613 C C . LEU A 1 79 ? -10.435 -6.553 13.328 1.00 98.75 79 LEU A C 1
ATOM 615 O O . LEU A 1 79 ? -9.691 -7.207 14.046 1.00 98.75 79 LEU A O 1
ATOM 619 N N . VAL A 1 80 ? -10.383 -5.220 13.322 1.00 98.69 80 VAL A N 1
ATOM 620 C CA . VAL A 1 80 ? -9.427 -4.475 14.160 1.00 98.69 80 VAL A CA 1
ATOM 621 C C . VAL A 1 80 ? -9.677 -4.743 15.646 1.00 98.69 80 VAL A C 1
ATOM 623 O O . VAL A 1 80 ? -8.743 -5.006 16.404 1.00 98.69 80 VAL A O 1
ATOM 626 N N . LYS A 1 81 ? -10.946 -4.731 16.078 1.00 98.50 81 LYS A N 1
ATOM 627 C CA . LYS A 1 81 ? -11.314 -5.014 17.474 1.00 98.50 81 LYS A CA 1
ATOM 628 C C . LYS A 1 81 ? -11.015 -6.459 17.888 1.00 98.50 81 LYS A C 1
ATOM 630 O O . LYS A 1 81 ? -10.660 -6.676 19.046 1.00 98.50 81 LYS A O 1
ATOM 635 N N . SER A 1 82 ? -11.116 -7.433 16.980 1.00 98.69 82 SER A N 1
ATOM 636 C CA . SER A 1 82 ? -10.826 -8.843 17.288 1.00 98.69 82 SER A CA 1
ATOM 637 C C . SER A 1 82 ? -9.345 -9.096 17.585 1.00 98.69 82 SER A C 1
ATOM 639 O O . SER A 1 82 ? -9.017 -10.045 18.292 1.00 98.69 82 SER A O 1
ATOM 641 N N . ARG A 1 83 ? -8.447 -8.206 17.142 1.00 98.44 83 ARG A N 1
ATOM 642 C CA . ARG A 1 83 ? -7.012 -8.229 17.478 1.00 98.44 83 ARG A CA 1
ATOM 643 C C . ARG A 1 83 ? -6.697 -7.688 18.883 1.00 98.44 83 ARG A C 1
ATOM 645 O O . ARG A 1 83 ? -5.531 -7.596 19.260 1.00 98.44 83 ARG A O 1
ATOM 652 N N . GLY A 1 84 ? -7.720 -7.356 19.673 1.00 98.38 84 GLY A N 1
ATOM 653 C CA . GLY A 1 84 ? -7.590 -6.958 21.071 1.00 98.38 84 GLY A CA 1
ATOM 654 C C . GLY A 1 84 ? -7.167 -5.502 21.276 1.00 98.38 84 GLY A C 1
ATOM 655 O O . GLY A 1 84 ? -7.123 -4.685 20.352 1.00 98.38 84 GLY A O 1
ATOM 656 N N . LYS A 1 85 ? -6.860 -5.155 22.534 1.00 97.88 85 LYS A N 1
ATOM 657 C CA . LYS A 1 85 ? -6.596 -3.765 22.958 1.00 97.88 85 LYS A CA 1
ATOM 658 C C . LYS A 1 85 ? -5.415 -3.116 22.225 1.00 97.88 85 LYS A C 1
ATOM 660 O O . LYS A 1 85 ? -5.430 -1.904 22.027 1.00 97.88 85 LYS A O 1
ATOM 665 N N . SER A 1 86 ? -4.417 -3.905 21.815 1.00 98.12 86 SER A N 1
ATOM 666 C CA . SER A 1 86 ? -3.224 -3.416 21.112 1.00 98.12 86 SER A CA 1
ATOM 667 C C . SER A 1 86 ? -3.554 -2.778 19.762 1.00 98.12 86 SER A C 1
ATOM 669 O O . SER A 1 86 ? -2.912 -1.798 19.401 1.00 98.12 86 SER A O 1
ATOM 671 N N . GLN A 1 87 ? -4.573 -3.279 19.059 1.00 98.38 87 GLN A N 1
ATOM 672 C CA . GLN A 1 87 ? -5.027 -2.742 17.774 1.00 98.38 87 GLN A CA 1
ATOM 673 C C . GLN A 1 87 ? -6.250 -1.836 17.914 1.00 98.38 87 GLN A C 1
ATOM 675 O O . GLN A 1 87 ? -6.356 -0.841 17.204 1.00 98.38 87 GLN A O 1
ATOM 680 N N . ALA A 1 88 ? -7.135 -2.099 18.881 1.00 98.25 88 ALA A N 1
ATOM 681 C CA . ALA A 1 88 ? -8.317 -1.266 19.110 1.00 98.25 88 ALA A CA 1
ATOM 682 C C . ALA A 1 88 ? -7.970 0.214 19.374 1.00 98.25 88 ALA A C 1
ATOM 684 O O . ALA A 1 88 ? -8.701 1.098 18.931 1.00 98.25 88 ALA A O 1
ATOM 685 N N . LYS A 1 89 ? -6.829 0.496 20.025 1.00 98.12 89 LYS A N 1
ATOM 686 C CA . LYS A 1 89 ? -6.319 1.869 20.224 1.00 98.12 89 LYS A CA 1
ATOM 687 C C . LYS A 1 89 ? -5.936 2.592 18.920 1.00 98.12 89 LYS A C 1
ATOM 689 O O . LYS A 1 89 ? -5.867 3.814 18.910 1.00 98.12 89 LYS A O 1
ATOM 694 N N . HIS A 1 90 ? -5.719 1.858 17.828 1.00 98.31 90 HIS A N 1
ATOM 695 C CA . HIS A 1 90 ? -5.369 2.377 16.501 1.00 98.31 90 HIS A CA 1
ATOM 696 C C . HIS A 1 90 ? -6.535 2.295 15.503 1.00 98.31 90 HIS A C 1
ATOM 698 O O . HIS A 1 90 ? -6.335 2.464 14.303 1.00 98.31 90 HIS A O 1
ATOM 704 N N . LEU A 1 91 ? -7.764 2.062 15.977 1.00 98.50 91 LEU A N 1
ATOM 705 C CA . LEU A 1 91 ? -8.925 1.887 15.106 1.00 98.50 91 LEU A CA 1
ATOM 706 C C . LEU A 1 91 ? -9.139 3.076 14.162 1.00 98.50 91 LEU A C 1
ATOM 708 O O . LEU A 1 91 ? -9.240 2.884 12.956 1.00 98.50 91 LEU A O 1
ATOM 712 N N . ASN A 1 92 ? -9.177 4.301 14.689 1.00 98.44 92 ASN A N 1
ATOM 713 C CA . ASN A 1 92 ? -9.523 5.474 13.883 1.00 98.44 92 ASN A CA 1
ATOM 714 C C . ASN A 1 92 ? -8.526 5.718 12.743 1.00 98.44 92 ASN A C 1
ATOM 716 O O . ASN A 1 92 ? -8.947 6.010 11.629 1.00 98.44 92 ASN A O 1
ATOM 720 N N . VAL A 1 93 ? -7.221 5.554 12.993 1.00 98.38 93 VAL A N 1
ATOM 721 C CA . VAL A 1 93 ? -6.203 5.759 11.950 1.00 98.38 93 VAL A CA 1
ATOM 722 C C . VAL A 1 93 ? -6.323 4.719 10.831 1.00 98.38 93 VAL A C 1
ATOM 724 O O . VAL A 1 93 ?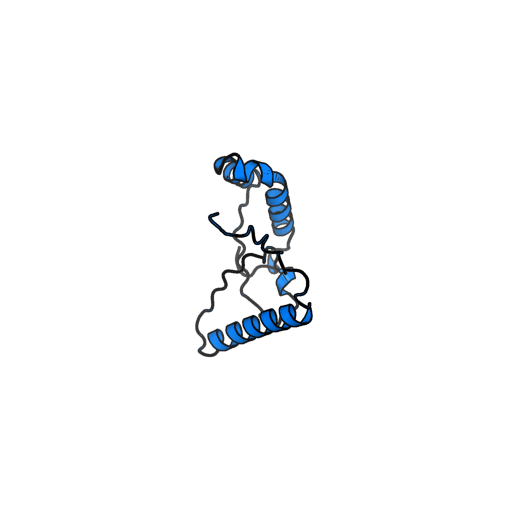 -6.217 5.081 9.662 1.00 98.38 93 VAL A O 1
ATOM 727 N N . GLN A 1 94 ? -6.643 3.463 11.162 1.00 98.50 94 GLN A N 1
ATOM 728 C CA . GLN A 1 94 ? -6.865 2.411 10.163 1.00 98.50 94 GLN A CA 1
ATOM 729 C C . GLN A 1 94 ? -8.146 2.648 9.352 1.00 98.50 94 GLN A C 1
ATOM 731 O O . GLN A 1 94 ? -8.135 2.491 8.134 1.00 98.50 94 GLN A O 1
ATOM 736 N N . MET A 1 95 ? -9.233 3.086 10.001 1.00 98.50 95 MET A N 1
ATOM 737 C CA . MET A 1 95 ? -10.480 3.422 9.304 1.00 98.50 95 MET A CA 1
ATOM 738 C C . MET A 1 95 ? -10.278 4.578 8.317 1.00 98.50 95 MET A C 1
ATOM 740 O O . MET A 1 95 ? -10.699 4.478 7.171 1.00 98.50 95 MET A O 1
ATOM 744 N N . VAL A 1 96 ? -9.576 5.642 8.724 1.00 98.38 96 VAL A N 1
ATOM 745 C CA . VAL A 1 96 ? -9.294 6.793 7.849 1.00 98.38 96 VAL A CA 1
ATOM 746 C C . VAL A 1 96 ? -8.416 6.397 6.661 1.00 98.38 96 VAL A C 1
ATOM 748 O O . VAL A 1 96 ? -8.664 6.849 5.546 1.00 98.38 96 VAL A O 1
ATOM 751 N N . ALA A 1 97 ? -7.396 5.562 6.871 1.00 98.06 97 ALA A N 1
ATOM 752 C CA . ALA A 1 97 ? -6.565 5.064 5.775 1.00 98.06 97 ALA A CA 1
ATOM 753 C C . ALA A 1 97 ? -7.389 4.231 4.774 1.00 98.06 97 ALA A C 1
ATOM 755 O O . ALA A 1 97 ? -7.286 4.445 3.567 1.00 98.06 97 ALA A O 1
ATOM 756 N N . SER A 1 98 ? -8.265 3.354 5.276 1.00 98.44 98 SER A N 1
ATOM 757 C CA . SER A 1 98 ? -9.181 2.569 4.441 1.00 98.44 98 SER A CA 1
ATOM 758 C C . SER A 1 98 ? -10.154 3.448 3.651 1.00 98.44 98 SER A C 1
ATOM 760 O O . SER A 1 98 ? -10.377 3.190 2.471 1.00 98.44 98 SER A O 1
ATOM 762 N N . ASP A 1 99 ? -10.725 4.485 4.269 1.00 98.25 99 ASP A N 1
ATOM 763 C CA . ASP A 1 99 ? -11.657 5.397 3.594 1.00 98.25 99 ASP A CA 1
ATOM 764 C C . ASP A 1 99 ? -10.964 6.199 2.484 1.00 98.25 99 ASP A C 1
ATOM 766 O O . ASP A 1 99 ? -11.550 6.400 1.423 1.00 98.25 99 ASP A O 1
ATOM 770 N N . LYS A 1 100 ? -9.699 6.603 2.674 1.00 98.44 100 LYS A N 1
ATOM 771 C CA . LYS A 1 100 ? -8.908 7.260 1.617 1.00 98.44 100 LYS A CA 1
ATOM 772 C C . LYS A 1 100 ? -8.710 6.355 0.400 1.00 98.44 100 LYS A C 1
ATOM 774 O O . LYS A 1 100 ? -8.863 6.817 -0.725 1.00 98.44 100 LYS A O 1
ATOM 779 N N . LEU A 1 101 ? -8.416 5.072 0.616 1.00 98.56 101 LEU A N 1
ATOM 780 C CA . LEU A 1 101 ? -8.334 4.095 -0.475 1.00 98.56 101 LEU A CA 1
ATOM 781 C C . LEU A 1 101 ? -9.689 3.900 -1.163 1.00 98.56 101 LEU A C 1
ATOM 783 O O . LEU A 1 101 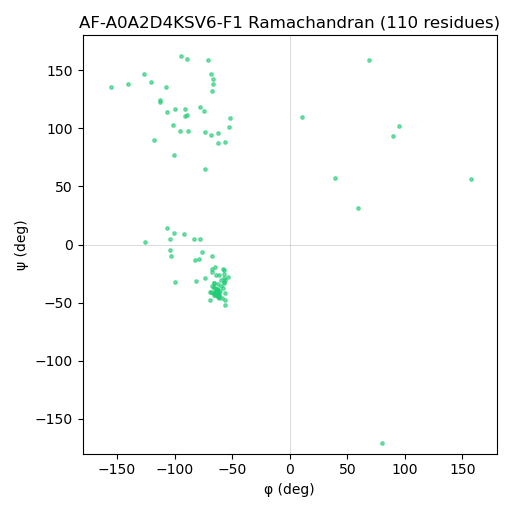? -9.750 3.844 -2.385 1.00 98.56 101 LEU A O 1
ATOM 787 N N . ALA A 1 102 ? -10.783 3.861 -0.401 1.00 97.81 102 ALA A N 1
ATOM 788 C CA . ALA A 1 102 ? -12.127 3.715 -0.958 1.00 97.81 102 ALA A CA 1
ATOM 789 C C . ALA A 1 102 ? -12.593 4.933 -1.781 1.00 97.81 102 ALA A C 1
ATOM 791 O O . ALA A 1 102 ? -13.472 4.786 -2.627 1.00 97.81 102 ALA A O 1
ATOM 792 N N . GLN A 1 103 ? -12.022 6.116 -1.530 1.00 97.81 103 GLN A N 1
ATOM 793 C CA . GLN A 1 103 ? -12.253 7.340 -2.306 1.00 97.81 103 GLN A CA 1
ATOM 794 C C . GLN A 1 103 ? -11.403 7.417 -3.580 1.00 97.81 103 GLN A C 1
ATOM 796 O O . GLN A 1 103 ? -11.675 8.263 -4.432 1.00 97.81 103 GLN A O 1
ATOM 801 N N . CYS A 1 104 ? -10.382 6.567 -3.719 1.00 98.25 104 CYS A N 1
ATOM 802 C CA . CYS A 1 104 ? -9.614 6.495 -4.953 1.00 98.25 104 CYS A CA 1
ATOM 803 C C . CYS A 1 104 ? -10.505 5.963 -6.080 1.00 98.25 104 CYS A C 1
ATOM 805 O O . CYS A 1 104 ? -11.264 5.010 -5.866 1.00 98.25 104 CYS A O 1
ATOM 807 N N . PRO A 1 105 ? -10.414 6.543 -7.282 1.00 97.94 105 PRO A N 1
ATOM 808 C CA . PRO A 1 105 ? -11.137 6.017 -8.417 1.00 97.94 105 PRO A CA 1
ATOM 809 C C . PRO A 1 105 ? -10.570 4.627 -8.802 1.00 97.94 105 PRO A C 1
ATOM 811 O O . PRO A 1 105 ? -9.359 4.411 -8.664 1.00 97.94 105 PRO A O 1
ATOM 814 N N . PRO A 1 106 ? -11.414 3.657 -9.216 1.00 96.62 106 PRO A N 1
ATOM 815 C CA . PRO A 1 106 ? -10.992 2.268 -9.432 1.00 96.62 106 PRO A CA 1
ATOM 816 C C . PRO A 1 106 ? -9.827 2.097 -10.413 1.00 96.62 106 PRO A C 1
ATOM 818 O O . PRO A 1 106 ? -9.025 1.192 -10.233 1.00 96.62 106 PRO A O 1
ATOM 821 N N . GLU A 1 107 ? -9.699 2.982 -11.401 1.00 96.94 107 GLU A N 1
ATOM 822 C CA . GLU A 1 107 ? -8.628 2.979 -12.404 1.00 96.94 107 GLU A CA 1
ATOM 823 C C . GLU A 1 107 ? -7.229 3.288 -11.849 1.00 96.94 107 GLU A C 1
ATOM 825 O O . GLU A 1 107 ? -6.241 3.128 -12.559 1.00 96.94 107 GLU A O 1
ATOM 830 N N . MET A 1 108 ? -7.113 3.724 -10.589 1.00 97.62 108 MET A N 1
ATOM 831 C CA . MET A 1 108 ? -5.815 3.827 -9.909 1.00 97.62 108 MET A CA 1
ATOM 832 C C . MET A 1 108 ? -5.270 2.470 -9.442 1.00 97.62 108 MET A C 1
ATOM 834 O O . MET A 1 108 ? -4.150 2.415 -8.928 1.00 97.62 108 MET A O 1
ATOM 838 N N . PHE A 1 109 ? -6.059 1.405 -9.574 1.00 98.44 109 PHE A N 1
ATOM 839 C CA . PHE A 1 109 ? -5.703 0.045 -9.201 1.00 98.44 109 PHE A CA 1
ATOM 840 C C . PHE A 1 109 ? -5.783 -0.858 -10.431 1.00 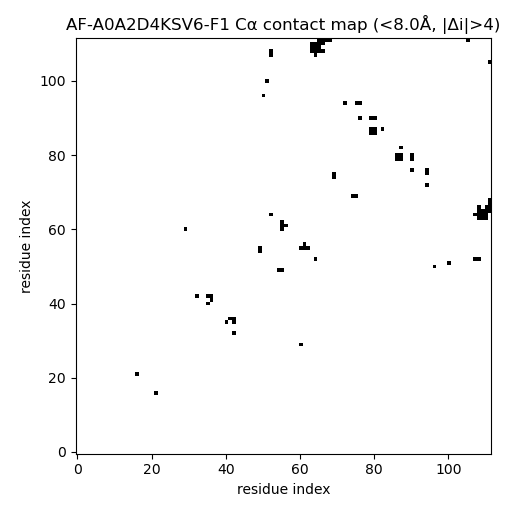98.44 109 PHE A C 1
ATOM 842 O O . PHE A 1 109 ? -6.723 -0.761 -11.218 1.00 98.44 109 PHE A O 1
ATOM 849 N N . ASP A 1 110 ? -4.832 -1.776 -10.569 1.00 98.44 110 ASP A N 1
ATOM 850 C CA . ASP A 1 110 ? -4.867 -2.780 -11.635 1.00 98.44 110 ASP A CA 1
ATOM 851 C C . ASP A 1 110 ? -5.785 -3.952 -11.257 1.00 98.44 110 ASP A C 1
ATOM 853 O O . ASP A 1 110 ? -6.413 -4.570 -12.117 1.00 98.44 110 ASP A O 1
ATOM 857 N N . ILE A 1 111 ? -5.868 -4.264 -9.956 1.00 98.50 111 ILE A N 1
ATOM 858 C CA . ILE A 1 111 ? -6.667 -5.361 -9.391 1.00 98.50 111 ILE A CA 1
ATOM 859 C C . ILE A 1 111 ? -7.320 -4.892 -8.080 1.00 98.50 111 ILE A C 1
ATOM 861 O O . ILE A 1 111 ? -6.658 -4.249 -7.264 1.00 98.50 111 ILE A O 1
ATOM 865 N N . ILE A 1 112 ? -8.597 -5.238 -7.858 1.00 97.12 112 ILE A N 1
ATOM 866 C CA . ILE A 1 112 ? -9.384 -4.947 -6.638 1.00 97.12 112 ILE A CA 1
ATOM 867 C C . ILE A 1 112 ? -10.001 -6.236 -6.088 1.00 97.12 112 ILE A C 1
ATOM 869 O O . ILE A 1 112 ? -10.535 -7.008 -6.915 1.00 97.12 112 ILE A O 1
#

Nearest PDB structures (foldseek):
  4dex-assembly1_A  TM=9.984E-01  e=1.728E-10  Oryctolagus cuniculus
  4dey-assembly1_A  TM=1.003E+00  e=2.881E-10  Oryctolagus cuniculus
  5v2q-assembly1_A  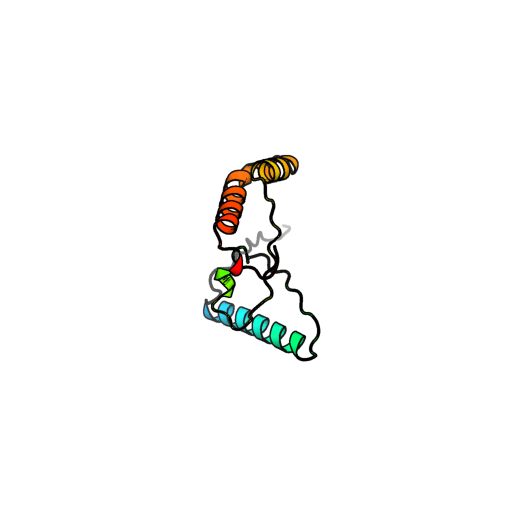TM=9.174E-01  e=3.966E-10  Rattus norvegicus
  1vyt-assembly1_A  TM=9.656E-01  e=1.960E-09  Rattus norvegicus
  8e59-assembly1_C  TM=8.234E-01  e=2.881E-10  Homo sapiens

Organism: NCBI:txid1970185

pLDDT: mean 89.57, std 18.49, range [35.19, 98.75]

Secondary structure (DSSP, 8-state):
--------------S---HHHHHHHHHHHHHHHHHHHTTS-------TT--SGGGTTTSTT----B------HHHHHHHHHHT-HHHHTTHHHHHHHHHHHHTS-GGG-SB-

Foldseek 3Di:
DDDDDDPPPVPPPPPDPDVVNVVVVVVVVVVVQVVVCPVVDDDDDPDPPDLDLVVCVPPPNPDQAADPAPPDLVVVLVVQCVVDPVRNVVSVVVSVSNVVRVPDDCVSHNHD

Solvent-accessible surface area (backbone atoms only — not comparable to full-atom values): 7438 Å² total; per-residue (Å²): 137,90,84,86,82,80,88,73,76,76,72,81,81,74,84,76,78,52,73,65,58,54,51,50,55,53,51,53,53,53,51,51,53,53,59,62,40,70,80,76,50,93,81,85,83,91,59,95,83,74,81,52,65,73,81,52,69,86,50,94,73,78,72,88,40,74,44,90,74,74,90,46,68,69,56,53,56,49,55,40,47,72,64,35,72,85,38,43,79,47,42,67,64,53,52,52,50,51,50,54,55,70,67,49,62,72,86,72,38,80,40,111

Sequence (112 aa):
VLNNPSKHTIIERSSTRSSLDVLAEVQSEIERIFELARTLQLVALDADTINHPAQLSKTSLAPIIVYIKISSPKVLQRLVKSRGKSQAKHLNVQMVASDKLAQCPPEMFDII